Protein AF-I9EGE7-F1 (afdb_monomer_lite)

Organism: NCBI:txid997873

Secondary structure (DSSP, 8-state):
------EEEEEEE-TTSTT-EEEEEEEETTEEEEEE----

Sequence (40 aa):
MGNLDFVAIDLETATSHRNSICEIGIVKNSIVIESKLILG

Radius of gyration: 13.47 Å; chains: 1; bounding box: 34×25×29 Å

pLDDT: mean 73.28, std 11.72, range [40.81, 88.12]

Structure (mmCIF, N/CA/C/O backbone):
data_AF-I9EGE7-F1
#
_entry.id   AF-I9EGE7-F1
#
loop_
_atom_site.group_PDB
_atom_site.id
_atom_site.type_symbol
_atom_site.label_atom_id
_atom_site.label_alt_id
_atom_site.label_comp_id
_atom_site.label_asym_id
_atom_site.label_entity_id
_atom_site.label_seq_id
_atom_site.pdbx_PDB_ins_code
_atom_site.Cartn_x
_atom_site.Cartn_y
_atom_site.Cartn_z
_atom_site.occupancy
_atom_site.B_iso_or_equiv
_atom_site.auth_seq_id
_atom_site.auth_comp_id
_atom_site.auth_asym_id
_atom_site.auth_atom_id
_atom_site.pdbx_PDB_model_num
ATOM 1 N N . MET A 1 1 ? -24.245 9.832 17.055 1.00 51.53 1 MET A N 1
ATOM 2 C CA . MET A 1 1 ? -23.492 9.667 15.794 1.00 51.53 1 MET A CA 1
ATOM 3 C C . MET A 1 1 ? -23.305 8.182 15.534 1.00 51.53 1 MET A C 1
ATOM 5 O O . MET A 1 1 ? -23.025 7.468 16.488 1.00 51.53 1 MET A O 1
ATOM 9 N N . GLY A 1 2 ? -23.535 7.719 14.301 1.00 66.75 2 GLY A N 1
ATOM 10 C CA . GLY A 1 2 ? -23.297 6.323 13.914 1.00 66.75 2 GLY A CA 1
ATOM 11 C C . GLY A 1 2 ? -21.808 5.972 13.950 1.00 66.75 2 GLY A C 1
ATOM 12 O O . GLY A 1 2 ? -20.967 6.869 13.916 1.00 66.75 2 GLY A O 1
ATOM 13 N N . ASN A 1 3 ? -21.496 4.680 14.056 1.00 75.31 3 ASN A N 1
ATOM 14 C CA . ASN A 1 3 ? -20.121 4.188 14.069 1.00 75.31 3 ASN A CA 1
ATOM 15 C C . ASN A 1 3 ? -19.430 4.549 12.739 1.00 75.31 3 ASN A C 1
ATOM 17 O O . ASN A 1 3 ? -19.956 4.226 11.674 1.00 75.31 3 ASN A O 1
ATOM 21 N N . LEU A 1 4 ? -18.311 5.270 12.808 1.00 69.81 4 LEU A N 1
ATOM 22 C CA . LEU A 1 4 ? -17.503 5.654 11.652 1.00 69.81 4 LEU A CA 1
ATOM 23 C C . LEU A 1 4 ? -16.364 4.646 11.528 1.00 69.81 4 LEU A C 1
ATOM 25 O O . LEU A 1 4 ? -15.511 4.569 12.409 1.00 69.81 4 LEU A O 1
ATOM 29 N N . ASP A 1 5 ? -16.358 3.888 10.436 1.00 77.19 5 ASP A N 1
ATOM 30 C CA . ASP A 1 5 ? -15.251 2.997 10.112 1.00 77.19 5 ASP A CA 1
ATOM 31 C C . ASP A 1 5 ? -14.102 3.814 9.502 1.00 77.19 5 ASP A C 1
ATOM 33 O O . ASP A 1 5 ? -14.267 4.449 8.460 1.00 77.19 5 ASP A O 1
ATOM 37 N N . PHE A 1 6 ? -12.932 3.783 10.138 1.00 78.56 6 PHE A N 1
ATOM 38 C CA . PHE A 1 6 ? -11.712 4.392 9.6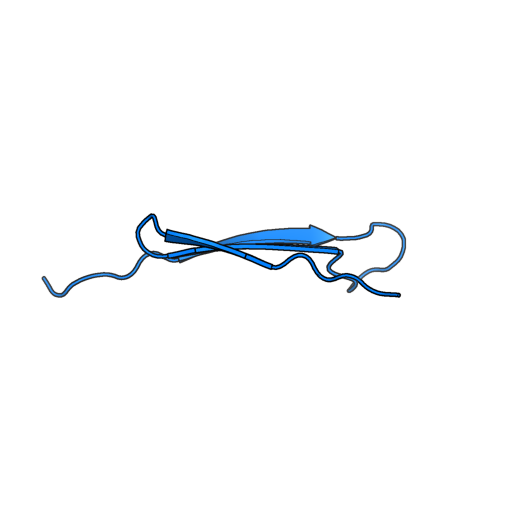15 1.00 78.56 6 PHE A CA 1
ATOM 39 C C . PHE A 1 6 ? -10.887 3.342 8.883 1.00 78.56 6 PHE A C 1
ATOM 41 O O . PHE A 1 6 ? -10.603 2.276 9.434 1.00 78.56 6 PHE A O 1
ATOM 48 N N . VAL A 1 7 ? -10.489 3.669 7.653 1.00 84.88 7 VAL A N 1
ATOM 49 C CA . VAL A 1 7 ? -9.627 2.835 6.815 1.00 84.88 7 VAL A CA 1
ATOM 50 C C . VAL A 1 7 ? -8.387 3.638 6.437 1.00 84.88 7 VAL A C 1
ATOM 52 O O . VAL A 1 7 ? -8.502 4.684 5.801 1.00 84.88 7 VAL A O 1
ATOM 55 N N . ALA A 1 8 ? -7.215 3.148 6.833 1.00 85.19 8 ALA A N 1
ATOM 56 C CA . ALA A 1 8 ? -5.923 3.632 6.357 1.00 85.19 8 ALA A CA 1
ATOM 57 C C . ALA A 1 8 ? -5.361 2.639 5.334 1.00 85.19 8 ALA A C 1
ATOM 59 O O . ALA A 1 8 ? -5.493 1.428 5.518 1.00 8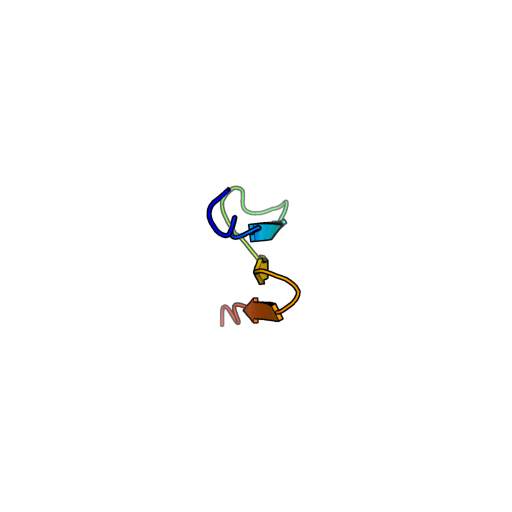5.19 8 ALA A O 1
ATOM 60 N N . ILE A 1 9 ? -4.768 3.155 4.258 1.00 88.12 9 ILE A N 1
ATOM 61 C CA . ILE A 1 9 ? -4.186 2.360 3.173 1.00 88.12 9 ILE A CA 1
ATOM 62 C C . ILE A 1 9 ? -2.784 2.895 2.897 1.00 88.12 9 ILE A C 1
ATOM 64 O O . ILE A 1 9 ? -2.623 4.102 2.710 1.00 88.12 9 ILE A O 1
ATOM 68 N N . ASP A 1 10 ? -1.814 1.990 2.853 1.00 85.81 10 ASP A N 1
ATOM 69 C CA . ASP A 1 10 ? -0.426 2.249 2.486 1.00 85.81 10 ASP A CA 1
ATOM 70 C C . ASP A 1 10 ? -0.043 1.415 1.253 1.00 85.81 10 ASP A C 1
ATOM 72 O O . ASP A 1 10 ? -0.414 0.241 1.164 1.00 85.81 10 ASP A O 1
ATOM 76 N N . LEU A 1 11 ? 0.633 2.032 0.280 1.00 87.06 11 LEU A N 1
ATOM 77 C CA . LEU A 1 11 ? 0.938 1.442 -1.028 1.00 87.06 11 LEU A CA 1
ATOM 78 C C . LEU A 1 11 ? 2.408 1.655 -1.382 1.00 87.06 11 LEU A C 1
ATOM 80 O O . LEU A 1 11 ? 2.812 2.773 -1.705 1.00 87.06 11 LEU A O 1
ATOM 84 N N . GLU A 1 12 ? 3.169 0.567 -1.458 1.00 86.00 12 GLU A N 1
ATOM 85 C CA . GLU A 1 12 ? 4.546 0.608 -1.952 1.00 86.00 12 GLU A CA 1
ATOM 86 C C . GLU A 1 12 ? 4.596 0.233 -3.431 1.00 86.00 12 GLU A C 1
ATOM 88 O O . GLU A 1 12 ? 3.992 -0.752 -3.868 1.00 86.00 12 GLU A O 1
ATOM 93 N N . THR A 1 13 ? 5.327 1.013 -4.228 1.00 84.75 13 THR A N 1
ATOM 94 C CA . THR A 1 13 ? 5.371 0.856 -5.692 1.00 84.75 13 THR A CA 1
ATOM 95 C C . THR A 1 13 ? 6.794 0.709 -6.217 1.00 84.75 13 THR A C 1
ATOM 97 O O . THR A 1 13 ? 7.730 1.338 -5.722 1.00 84.75 13 THR A O 1
ATOM 100 N N . ALA A 1 14 ? 6.972 -0.102 -7.264 1.00 80.94 14 ALA A N 1
ATOM 101 C CA . ALA A 1 14 ? 8.261 -0.222 -7.939 1.00 80.94 14 ALA A CA 1
ATOM 102 C C . ALA A 1 14 ? 8.501 0.989 -8.847 1.00 80.94 14 ALA A C 1
ATOM 104 O O . ALA A 1 14 ? 7.764 1.234 -9.804 1.00 80.94 14 ALA A O 1
ATOM 105 N N . THR A 1 15 ? 9.595 1.710 -8.610 1.00 71.75 15 THR A N 1
ATOM 106 C CA . THR A 1 15 ? 9.975 2.901 -9.389 1.00 71.75 15 THR A CA 1
ATOM 107 C C . THR A 1 15 ? 10.208 2.586 -10.874 1.00 71.75 15 THR A C 1
ATOM 109 O O . THR A 1 15 ? 9.972 3.437 -11.730 1.00 71.75 15 THR A O 1
ATOM 112 N N . SER A 1 16 ? 10.658 1.363 -11.188 1.00 70.25 16 SER A N 1
ATOM 113 C CA . SER A 1 16 ? 10.964 0.891 -12.548 1.00 70.25 16 SER A CA 1
ATOM 114 C C . SER A 1 16 ? 9.732 0.504 -13.374 1.00 70.25 16 SER A C 1
ATOM 116 O O . SER A 1 16 ? 9.788 0.547 -14.602 1.00 70.25 16 SER A O 1
ATOM 118 N N . HIS A 1 17 ? 8.612 0.175 -12.729 1.00 66.81 17 HIS A N 1
ATOM 119 C CA . HIS A 1 17 ? 7.359 -0.197 -13.381 1.00 66.81 17 HIS A CA 1
ATOM 120 C C . HIS A 1 17 ? 6.233 0.667 -12.815 1.00 66.81 17 HIS A C 1
ATOM 122 O O . HIS A 1 17 ? 5.558 0.284 -11.859 1.00 66.81 17 HIS A O 1
ATOM 128 N N . ARG A 1 18 ? 6.017 1.854 -13.404 1.00 63.06 18 ARG A N 1
ATOM 129 C CA . ARG A 1 18 ? 4.849 2.676 -13.050 1.00 63.06 18 ARG A CA 1
ATOM 130 C C . ARG A 1 18 ? 3.588 1.830 -13.252 1.00 63.06 18 ARG A C 1
ATOM 132 O O . ARG A 1 18 ? 3.409 1.270 -14.331 1.00 63.06 18 ARG A O 1
ATOM 139 N N . ASN A 1 19 ? 2.752 1.766 -12.215 1.00 69.00 19 ASN A N 1
ATOM 140 C CA . ASN A 1 19 ? 1.559 0.915 -12.058 1.00 69.00 19 ASN A CA 1
ATOM 141 C C . ASN A 1 19 ? 1.792 -0.493 -11.475 1.00 69.00 19 ASN A C 1
ATOM 143 O O . ASN A 1 19 ? 0.850 -1.280 -11.442 1.00 69.00 19 ASN A O 1
ATOM 147 N N . SER A 1 20 ? 2.989 -0.814 -10.972 1.00 78.50 20 SER A N 1
ATOM 148 C CA . SER A 1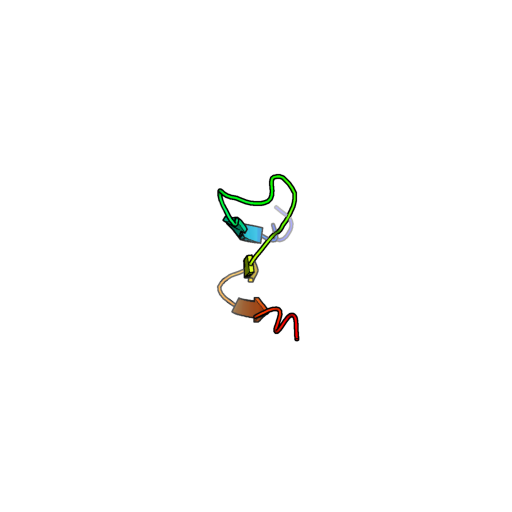 20 ? 3.210 -2.025 -10.172 1.00 78.50 20 SER A CA 1
ATOM 149 C C . SER A 1 20 ? 3.180 -1.693 -8.683 1.00 78.50 20 SER A C 1
ATOM 151 O O . SER A 1 20 ? 4.077 -1.015 -8.178 1.00 78.50 20 SER A O 1
ATOM 153 N N . ILE A 1 21 ? 2.163 -2.190 -7.982 1.00 85.19 21 ILE A N 1
ATOM 154 C CA . ILE A 1 21 ? 2.119 -2.179 -6.518 1.00 85.19 21 ILE A CA 1
ATOM 155 C C . ILE A 1 21 ? 2.857 -3.424 -6.022 1.00 85.19 21 ILE A C 1
ATOM 157 O O . ILE A 1 21 ? 2.547 -4.539 -6.437 1.00 85.19 21 ILE A O 1
ATOM 161 N N . CYS A 1 22 ? 3.854 -3.221 -5.170 1.00 82.44 22 CYS A N 1
ATOM 162 C CA . CYS A 1 22 ? 4.670 -4.280 -4.582 1.00 82.44 22 CYS A CA 1
ATOM 163 C C . CYS A 1 22 ? 4.115 -4.736 -3.232 1.00 82.44 22 CYS A C 1
ATOM 165 O O . CYS A 1 22 ? 4.182 -5.920 -2.909 1.00 82.44 22 CYS A O 1
ATOM 167 N N . GLU A 1 23 ? 3.554 -3.805 -2.460 1.00 83.56 23 GLU A N 1
ATOM 168 C CA . GLU A 1 23 ? 3.013 -4.073 -1.131 1.00 83.56 23 GLU A CA 1
ATOM 169 C C . GLU A 1 23 ? 1.792 -3.196 -0.854 1.00 83.56 23 GLU A C 1
ATOM 171 O O . GLU A 1 23 ? 1.722 -2.050 -1.305 1.00 83.56 23 GLU A O 1
ATOM 176 N N . ILE A 1 24 ? 0.821 -3.763 -0.134 1.00 85.94 24 ILE A N 1
ATOM 177 C CA . ILE A 1 24 ? -0.388 -3.073 0.312 1.00 85.94 24 ILE A CA 1
ATOM 178 C C . ILE A 1 24 ? -0.604 -3.375 1.79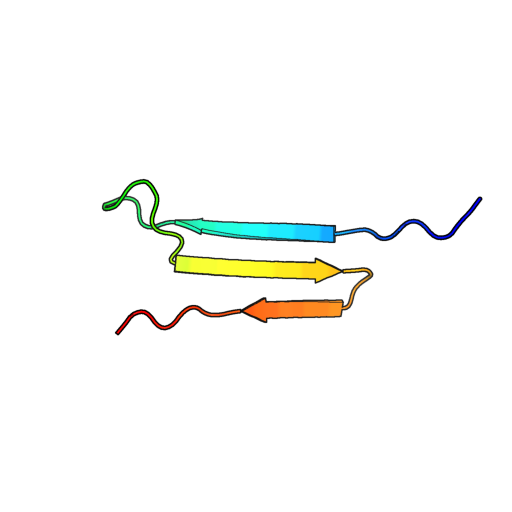6 1.00 85.94 24 ILE A C 1
ATOM 180 O O . ILE A 1 24 ? -0.831 -4.529 2.177 1.00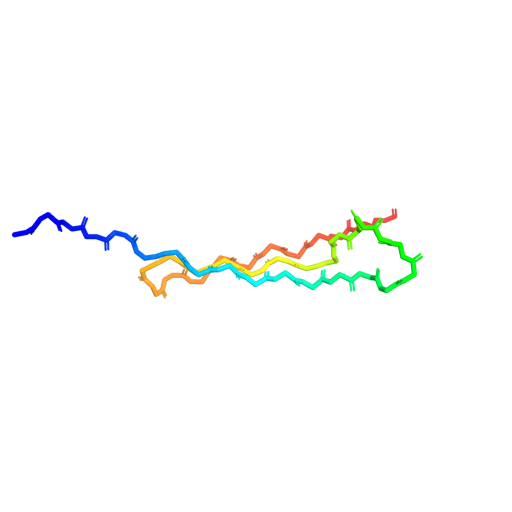 85.94 24 ILE A O 1
ATOM 184 N N . GLY A 1 25 ? -0.593 -2.324 2.613 1.00 82.38 25 GLY A N 1
ATOM 185 C CA . GLY A 1 25 ? -1.016 -2.359 4.010 1.00 82.38 25 GLY A CA 1
ATOM 186 C C . GLY A 1 25 ? -2.398 -1.729 4.167 1.00 82.38 25 GLY A C 1
ATOM 187 O O . GLY A 1 25 ? -2.636 -0.626 3.680 1.00 82.38 25 GLY A O 1
ATOM 188 N N . ILE A 1 26 ? -3.332 -2.408 4.837 1.00 84.81 26 ILE A N 1
ATOM 189 C CA . ILE A 1 26 ? -4.672 -1.873 5.122 1.00 84.81 26 ILE A CA 1
ATOM 190 C C . ILE A 1 26 ? -4.920 -1.955 6.623 1.00 84.81 26 ILE A C 1
ATOM 192 O O . ILE A 1 26 ? -4.733 -3.002 7.231 1.00 84.81 26 ILE A O 1
ATOM 196 N N . VAL A 1 27 ? -5.401 -0.878 7.238 1.00 79.62 27 VAL A N 1
ATOM 197 C CA . VAL A 1 27 ? -5.827 -0.883 8.644 1.00 79.62 27 VAL A CA 1
ATOM 198 C C . VAL A 1 27 ? -7.270 -0.419 8.730 1.00 79.62 27 VAL A C 1
ATOM 200 O O . VAL A 1 27 ? -7.585 0.685 8.293 1.00 79.62 27 VAL A O 1
ATOM 203 N N . LYS A 1 28 ? -8.146 -1.238 9.322 1.00 82.81 28 LYS A N 1
ATOM 204 C CA . LYS A 1 28 ? -9.545 -0.886 9.597 1.00 82.81 28 LYS A CA 1
ATOM 205 C C . LYS A 1 28 ? -9.800 -0.901 11.097 1.00 82.81 28 LYS A C 1
ATOM 207 O O . LYS A 1 28 ? -9.700 -1.958 11.706 1.00 82.81 28 LYS A O 1
ATOM 212 N N . ASN A 1 29 ? -10.185 0.232 11.687 1.00 79.19 29 ASN A N 1
ATOM 213 C CA . ASN A 1 29 ? -10.540 0.326 13.115 1.00 79.19 29 ASN A CA 1
ATOM 214 C C . ASN A 1 29 ? -9.536 -0.402 14.042 1.00 79.19 29 ASN A C 1
ATOM 216 O O . ASN A 1 29 ? -9.933 -1.198 14.890 1.00 79.19 29 ASN A O 1
ATOM 220 N N . SER A 1 30 ? -8.233 -0.173 13.832 1.00 69.31 30 SER A N 1
ATOM 221 C CA . SER A 1 30 ? -7.120 -0.816 14.561 1.00 69.31 30 SER A CA 1
ATOM 222 C C . SER A 1 30 ? -6.873 -2.307 14.275 1.00 69.31 30 SER A C 1
ATOM 224 O O . SER A 1 30 ? -5.973 -2.892 14.872 1.00 69.31 30 SER A O 1
ATOM 226 N N . ILE A 1 31 ? -7.600 -2.920 13.340 1.00 73.56 31 ILE A N 1
ATOM 227 C CA . ILE A 1 31 ? -7.281 -4.240 12.789 1.00 73.56 31 ILE A CA 1
ATOM 228 C C . ILE A 1 31 ? -6.350 -4.039 11.595 1.00 73.56 31 ILE A C 1
ATOM 230 O O . ILE A 1 31 ? -6.744 -3.431 10.598 1.00 73.56 31 ILE A O 1
ATOM 234 N N . VAL A 1 32 ? -5.122 -4.546 11.704 1.00 65.62 32 VAL A N 1
ATOM 235 C CA . VAL A 1 32 ? -4.144 -4.544 10.613 1.00 65.62 32 VAL A CA 1
ATOM 236 C C . VAL A 1 32 ? -4.415 -5.738 9.694 1.00 65.62 32 VAL A C 1
ATOM 238 O O . VAL A 1 32 ? -4.494 -6.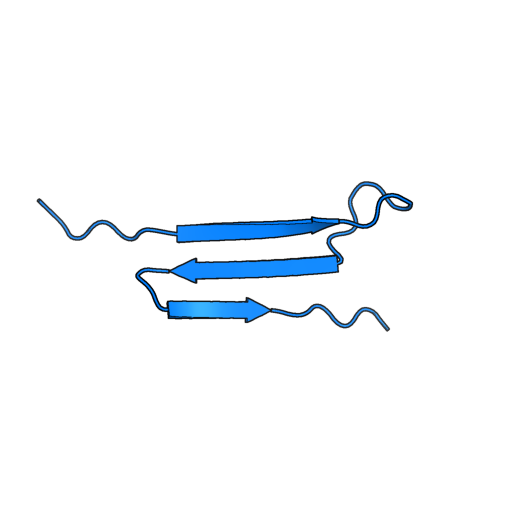878 10.146 1.00 65.62 32 VAL A O 1
ATOM 241 N N . ILE A 1 33 ? -4.573 -5.464 8.404 1.00 67.38 33 ILE A N 1
ATOM 242 C CA . ILE A 1 33 ? -4.728 -6.424 7.315 1.00 67.38 33 ILE A CA 1
ATOM 243 C C . ILE A 1 33 ? -3.564 -6.170 6.347 1.00 67.38 33 ILE A C 1
ATOM 245 O O . ILE A 1 33 ? -3.635 -5.302 5.479 1.00 67.38 33 ILE A O 1
ATOM 249 N N . GLU A 1 34 ? -2.472 -6.913 6.509 1.00 58.12 34 GLU A N 1
ATOM 250 C CA . GLU A 1 34 ? -1.343 -6.888 5.572 1.00 58.12 34 GLU A CA 1
ATOM 251 C C . GLU A 1 34 ? -1.574 -7.919 4.466 1.00 58.12 34 GLU A C 1
ATOM 253 O O . GLU A 1 34 ? -1.883 -9.082 4.732 1.00 58.12 34 GLU A O 1
ATOM 258 N N . SER A 1 35 ? -1.444 -7.503 3.207 1.00 63.72 35 SER A N 1
ATOM 259 C CA . SER A 1 35 ? -1.501 -8.404 2.055 1.00 63.72 35 SER A CA 1
ATOM 260 C C . SER A 1 35 ? -0.238 -8.235 1.225 1.00 63.72 35 SER A C 1
ATOM 262 O O . SER A 1 35 ? -0.128 -7.335 0.395 1.00 63.72 35 SER A O 1
ATOM 264 N N . LYS A 1 36 ? 0.732 -9.127 1.448 1.00 59.78 36 LYS A N 1
ATOM 265 C CA . LYS A 1 36 ? 1.953 -9.190 0.644 1.00 59.78 36 LYS A CA 1
ATOM 266 C C . LYS A 1 36 ? 1.662 -9.911 -0.669 1.00 59.78 36 LYS A C 1
ATOM 268 O O . LYS A 1 36 ? 1.362 -11.105 -0.673 1.00 59.78 36 LYS A O 1
ATOM 273 N N . LEU A 1 37 ? 1.760 -9.194 -1.785 1.00 58.09 37 LEU A N 1
ATOM 274 C CA . LEU A 1 37 ? 1.611 -9.781 -3.111 1.00 58.09 37 LEU A CA 1
ATOM 275 C C . LEU A 1 37 ? 2.936 -10.452 -3.511 1.00 58.09 37 LEU A C 1
ATOM 277 O O . LEU A 1 37 ? 3.913 -9.777 -3.825 1.00 58.09 37 LEU A O 1
ATOM 281 N N . ILE A 1 38 ? 2.989 -11.787 -3.488 1.00 54.72 38 ILE A N 1
ATOM 282 C CA . ILE A 1 38 ? 4.119 -12.540 -4.052 1.00 54.72 38 ILE A CA 1
ATOM 283 C C . ILE A 1 38 ? 3.862 -12.677 -5.557 1.00 54.72 38 ILE A C 1
ATOM 285 O O . ILE A 1 38 ? 3.149 -13.579 -5.991 1.00 54.72 38 ILE A O 1
ATOM 289 N N . LEU A 1 39 ? 4.400 -11.750 -6.348 1.00 53.06 39 LEU A N 1
ATOM 290 C CA . LEU A 1 39 ? 4.497 -11.901 -7.801 1.00 53.06 39 LEU A CA 1
ATOM 291 C C . LEU A 1 39 ? 5.694 -12.815 -8.097 1.00 53.06 39 LEU A C 1
ATOM 293 O O . LEU A 1 39 ? 6.837 -12.425 -7.860 1.00 53.06 39 LEU A O 1
ATOM 297 N N . GLY A 1 40 ? 5.399 -14.050 -8.514 1.00 40.81 40 GLY A N 1
ATOM 298 C CA . GLY A 1 40 ? 6.377 -15.028 -9.005 1.00 40.81 40 GLY A CA 1
ATOM 299 C C . GLY A 1 40 ? 6.758 -14.799 -10.459 1.00 40.81 40 GLY A C 1
ATOM 300 O O . GLY A 1 40 ? 5.921 -14.240 -11.204 1.00 40.81 40 GLY A O 1
#

Foldseek 3Di:
DDDDKDKDKDFDADPVDVPDTQWIWIAIPNDTDTDGDPDD